Protein AF-A0A3N5FBZ5-F1 (afdb_monomer_lite)

pLDDT: mean 74.34, std 19.9, range [32.81, 95.56]

Sequence (144 aa):
MATSSAVRSAACLLLLSAGCAEVYVLDLPDVNLETPFDLRQRLDAYRSGAERYHGDPKAVADASLRREVDVPWKAELFKPSQYQVHESPEWGTYVVRGYVYPSGHLMRYRVKIRRFEEIWYPIQISRYKMHELSDDDKYHPAHH

Structure (mmCIF, N/CA/C/O backbone):
data_AF-A0A3N5FBZ5-F1
#
_entry.id   AF-A0A3N5FBZ5-F1
#
loop_
_atom_site.group_PDB
_atom_site.id
_atom_site.type_symbol
_atom_site.label_atom_id
_atom_site.label_alt_id
_atom_site.label_comp_id
_atom_site.label_asym_id
_atom_site.label_entity_id
_atom_site.label_seq_id
_atom_site.pdbx_PDB_ins_code
_atom_site.Cartn_x
_atom_site.Cartn_y
_atom_site.Cartn_z
_atom_site.occupancy
_atom_site.B_iso_or_equiv
_atom_site.auth_seq_id
_atom_site.auth_comp_id
_atom_site.auth_asym_id
_atom_site.auth_atom_id
_atom_site.pdbx_PDB_model_num
ATOM 1 N N . MET A 1 1 ? 73.817 -12.629 -40.058 1.00 40.28 1 MET A N 1
ATOM 2 C CA . MET A 1 1 ? 74.002 -12.453 -38.603 1.00 40.28 1 MET A CA 1
ATOM 3 C C . MET A 1 1 ? 72.634 -12.216 -37.998 1.00 40.28 1 MET A C 1
ATOM 5 O O . MET A 1 1 ? 71.967 -11.272 -38.392 1.00 40.28 1 MET A O 1
ATOM 9 N N . ALA A 1 2 ? 72.190 -13.146 -37.160 1.00 41.69 2 ALA A N 1
ATOM 10 C CA . ALA A 1 2 ? 70.922 -13.085 -36.455 1.00 41.69 2 ALA A CA 1
ATOM 11 C C . ALA A 1 2 ? 71.066 -12.238 -35.184 1.00 41.69 2 ALA A C 1
ATOM 13 O O . ALA A 1 2 ? 72.018 -12.443 -34.435 1.00 41.69 2 ALA A O 1
ATOM 14 N N . THR A 1 3 ? 70.092 -11.376 -34.905 1.00 43.38 3 THR A N 1
ATOM 15 C CA . THR A 1 3 ? 69.756 -10.967 -33.538 1.00 43.38 3 THR A CA 1
ATOM 16 C C . THR A 1 3 ? 68.238 -10.997 -33.381 1.00 43.38 3 THR A C 1
ATOM 18 O O . THR A 1 3 ? 67.487 -10.234 -33.980 1.00 43.38 3 THR A O 1
ATOM 21 N N . SER A 1 4 ? 67.805 -11.979 -32.598 1.00 37.78 4 SER A N 1
ATOM 22 C CA . SER A 1 4 ? 66.468 -12.140 -32.040 1.00 37.78 4 SER A CA 1
ATOM 23 C C . SER A 1 4 ? 66.345 -11.261 -30.792 1.00 37.78 4 SER A C 1
ATOM 25 O O . SER A 1 4 ? 67.245 -11.290 -29.959 1.00 37.78 4 SER A O 1
ATOM 27 N N . SER A 1 5 ? 65.239 -10.535 -30.621 1.00 37.03 5 SER A N 1
ATOM 28 C CA . SER A 1 5 ? 64.352 -10.752 -29.467 1.00 37.03 5 SER A CA 1
ATOM 29 C C . SER A 1 5 ? 63.037 -9.998 -29.666 1.00 37.03 5 SER A C 1
ATOM 31 O O . SER A 1 5 ? 63.005 -8.834 -30.059 1.00 37.03 5 SER A O 1
ATOM 33 N N . ALA A 1 6 ? 61.945 -10.717 -29.438 1.00 46.12 6 ALA A N 1
ATOM 34 C CA . ALA A 1 6 ? 60.588 -10.212 -29.428 1.00 46.12 6 ALA A CA 1
ATOM 35 C C . ALA A 1 6 ? 60.235 -9.691 -28.031 1.00 46.12 6 ALA A C 1
ATOM 37 O O . ALA A 1 6 ? 60.550 -10.354 -27.048 1.00 46.12 6 ALA A O 1
ATOM 38 N N . VAL A 1 7 ? 59.468 -8.602 -27.951 1.00 43.06 7 VAL A N 1
ATOM 39 C CA . VAL A 1 7 ? 58.517 -8.385 -26.853 1.00 43.06 7 VAL A CA 1
ATOM 40 C C . VAL A 1 7 ? 57.230 -7.832 -27.457 1.00 43.06 7 VAL A C 1
ATOM 42 O O . VAL A 1 7 ? 57.186 -6.725 -27.988 1.00 43.06 7 VAL A O 1
ATOM 45 N N . ARG A 1 8 ? 56.181 -8.657 -27.411 1.00 46.84 8 ARG A N 1
ATOM 46 C CA . ARG A 1 8 ? 54.790 -8.258 -27.627 1.00 46.84 8 ARG A CA 1
ATOM 47 C C . ARG A 1 8 ? 54.281 -7.671 -26.314 1.00 46.84 8 ARG A C 1
ATOM 49 O O . ARG A 1 8 ? 54.238 -8.399 -25.332 1.00 46.84 8 ARG A O 1
ATOM 56 N N . SER A 1 9 ? 53.824 -6.425 -26.326 1.00 36.44 9 SER A N 1
ATOM 57 C CA . SER A 1 9 ? 52.901 -5.918 -25.307 1.00 36.44 9 SER A CA 1
ATOM 58 C C . SER A 1 9 ? 51.796 -5.151 -26.010 1.00 36.44 9 SER A C 1
ATOM 60 O O . SER A 1 9 ? 51.909 -3.961 -26.292 1.00 36.44 9 SER A O 1
ATOM 62 N N . ALA A 1 10 ? 50.737 -5.887 -26.344 1.00 41.22 10 ALA A N 1
ATOM 63 C CA . ALA A 1 10 ? 49.447 -5.318 -26.679 1.00 41.22 10 ALA A CA 1
ATOM 64 C C . ALA A 1 10 ? 48.894 -4.676 -25.402 1.00 41.22 10 ALA A C 1
ATOM 66 O O . ALA A 1 10 ? 48.496 -5.371 -24.470 1.00 41.22 10 ALA A O 1
ATOM 67 N N . ALA A 1 11 ? 48.927 -3.348 -25.334 1.00 39.00 11 ALA A N 1
ATOM 68 C CA . ALA A 1 11 ? 48.180 -2.623 -24.325 1.00 39.00 11 ALA A CA 1
ATOM 69 C C . ALA A 1 11 ? 46.701 -2.715 -24.712 1.00 39.00 11 ALA A C 1
ATOM 71 O O . ALA A 1 11 ? 46.251 -2.049 -25.644 1.00 39.00 11 ALA A O 1
ATOM 72 N N . CYS A 1 12 ? 45.973 -3.600 -24.031 1.00 35.94 12 CYS A N 1
ATOM 73 C CA . CYS A 1 12 ? 44.523 -3.685 -24.082 1.00 35.94 12 CYS A CA 1
ATOM 74 C C . CYS A 1 12 ? 43.915 -2.349 -23.631 1.00 35.94 12 CYS A C 1
ATOM 76 O O . CYS A 1 12 ? 43.617 -2.148 -22.457 1.00 35.94 12 CYS A O 1
ATOM 78 N N . LEU A 1 13 ? 43.701 -1.436 -24.578 1.00 43.16 13 LEU A N 1
ATOM 79 C CA . LEU A 1 13 ? 42.512 -0.604 -24.538 1.00 43.16 13 LEU A CA 1
ATOM 80 C C . LEU A 1 13 ? 41.335 -1.535 -24.811 1.00 43.16 13 LEU A C 1
ATOM 82 O O . LEU A 1 13 ? 41.265 -2.106 -25.896 1.00 43.16 13 LEU A O 1
ATOM 86 N N . LEU A 1 14 ? 40.434 -1.680 -23.844 1.00 40.69 14 LEU A N 1
ATOM 87 C CA . LEU A 1 14 ? 39.012 -1.386 -24.025 1.00 40.69 14 LEU A CA 1
ATOM 88 C C . LEU A 1 14 ? 38.195 -1.893 -22.831 1.00 40.69 14 LEU A C 1
ATOM 90 O O . LEU A 1 14 ? 38.231 -3.064 -22.473 1.00 40.69 14 LEU A O 1
ATOM 94 N N . LEU A 1 15 ? 37.395 -0.951 -22.329 1.00 42.56 15 LEU A N 1
ATOM 95 C CA . LEU A 1 15 ? 36.097 -1.134 -21.685 1.00 42.56 15 LEU A CA 1
ATOM 96 C C . LEU A 1 15 ? 36.114 -1.570 -20.217 1.00 42.56 15 LEU A C 1
ATOM 98 O O . LEU A 1 15 ? 35.879 -2.714 -19.845 1.00 42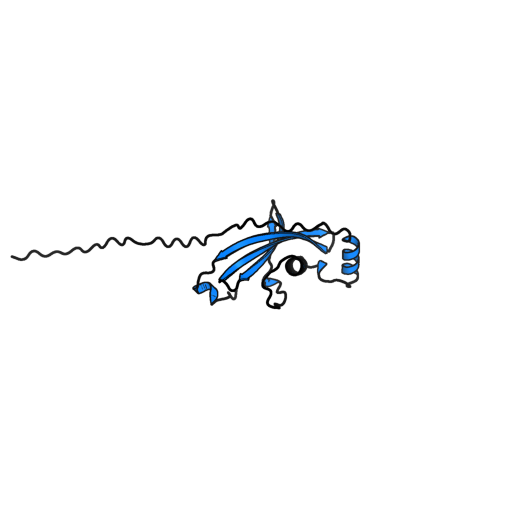.56 15 LEU A O 1
ATOM 102 N N . LEU A 1 16 ? 36.249 -0.540 -19.379 1.00 40.53 16 LEU A N 1
ATOM 103 C CA . LEU A 1 16 ? 35.437 -0.372 -18.177 1.00 40.53 16 LEU A CA 1
ATOM 104 C C . LEU A 1 16 ? 33.963 -0.690 -18.493 1.00 40.53 16 LEU A C 1
ATOM 106 O O . LEU A 1 16 ? 33.207 0.198 -18.876 1.00 40.53 16 LEU A O 1
ATOM 110 N N . SER A 1 17 ? 33.528 -1.930 -18.293 1.00 45.97 17 SER A N 1
ATOM 111 C CA . SER A 1 17 ? 32.121 -2.204 -18.005 1.00 45.97 17 SER A CA 1
ATOM 112 C C . SER A 1 17 ? 31.923 -2.053 -16.498 1.00 45.97 17 SER A C 1
ATOM 114 O O . SER A 1 17 ? 31.707 -3.020 -15.768 1.00 45.97 17 SER A O 1
ATOM 116 N N . ALA A 1 18 ? 32.052 -0.815 -16.013 1.00 44.41 18 ALA A N 1
ATOM 117 C CA . ALA A 1 18 ? 31.372 -0.444 -14.788 1.00 44.41 18 ALA A CA 1
ATOM 118 C C . ALA A 1 18 ? 29.883 -0.593 -15.108 1.00 44.41 18 ALA A C 1
ATOM 120 O O . ALA A 1 18 ? 29.328 0.208 -15.857 1.00 44.41 18 ALA A O 1
ATOM 121 N N . GLY A 1 19 ? 29.276 -1.679 -14.630 1.00 37.84 19 GLY A N 1
ATOM 122 C CA . GLY A 1 19 ? 27.837 -1.893 -14.672 1.00 37.84 19 GLY A CA 1
ATOM 123 C C . GLY A 1 19 ? 27.157 -0.844 -13.804 1.00 37.84 19 GLY A C 1
ATOM 124 O O . GLY A 1 19 ? 26.740 -1.121 -12.683 1.00 37.84 19 GLY A O 1
ATOM 125 N N . CYS A 1 20 ? 27.093 0.386 -14.304 1.00 42.03 20 CYS A N 1
ATOM 126 C CA . CYS A 1 20 ? 26.172 1.390 -13.824 1.00 42.03 20 CYS A CA 1
ATOM 127 C C . CYS A 1 20 ? 24.795 0.913 -14.267 1.00 42.03 20 CYS A C 1
ATOM 129 O O . CYS A 1 20 ? 24.362 1.198 -15.378 1.00 42.03 20 CYS A O 1
ATOM 131 N N . ALA A 1 21 ? 24.122 0.141 -13.414 1.00 45.38 21 ALA A N 1
ATOM 132 C CA . ALA A 1 21 ? 22.677 0.041 -13.494 1.00 45.38 21 ALA A CA 1
ATOM 133 C C . ALA A 1 21 ? 22.152 1.475 -13.336 1.00 45.38 21 ALA A C 1
ATOM 135 O O . ALA A 1 21 ? 22.127 2.005 -12.223 1.00 45.38 21 ALA A O 1
ATOM 136 N N . GLU A 1 22 ? 21.848 2.142 -14.451 1.00 46.94 22 GLU A N 1
ATOM 137 C CA . GLU A 1 22 ? 21.284 3.485 -14.442 1.00 46.94 22 GLU A CA 1
ATOM 138 C C . GLU A 1 22 ? 19.950 3.418 -13.698 1.00 46.94 22 GLU A C 1
ATOM 140 O O . GLU A 1 22 ? 18.961 2.839 -14.149 1.00 46.94 22 GLU A O 1
ATOM 145 N N . VAL A 1 23 ? 19.953 3.942 -12.474 1.00 49.94 23 VAL A N 1
ATOM 146 C CA . VAL A 1 23 ? 18.750 4.079 -11.665 1.00 49.94 23 VAL A CA 1
ATOM 147 C C . VAL A 1 23 ? 18.078 5.364 -12.108 1.00 49.94 23 VAL A C 1
ATOM 149 O O . VAL A 1 23 ? 18.422 6.448 -11.640 1.00 49.94 23 VAL A O 1
ATOM 152 N N . TYR A 1 24 ? 17.107 5.245 -13.004 1.00 45.56 24 TYR A N 1
ATOM 153 C CA . TYR A 1 24 ? 16.256 6.368 -13.353 1.00 45.56 24 TYR A CA 1
ATOM 154 C C . TYR A 1 24 ? 15.254 6.589 -12.214 1.00 45.56 24 TYR A C 1
ATOM 156 O O . TYR A 1 24 ? 14.307 5.818 -12.017 1.00 45.56 24 TYR A O 1
ATOM 164 N N . VAL A 1 25 ? 15.471 7.649 -11.431 1.00 46.22 25 VAL A N 1
ATOM 165 C CA . VAL A 1 25 ? 14.424 8.216 -10.573 1.00 46.22 25 VAL A CA 1
ATOM 166 C C . VAL A 1 25 ? 13.506 9.008 -11.497 1.00 46.22 25 VAL A C 1
ATOM 168 O O . VAL A 1 25 ? 13.744 10.175 -11.790 1.00 46.22 25 VAL A O 1
ATOM 171 N N . LEU A 1 26 ? 12.500 8.330 -12.045 1.00 45.25 26 LEU A N 1
ATOM 172 C CA . LEU A 1 26 ? 11.444 8.987 -12.804 1.00 45.25 26 LEU A CA 1
ATOM 173 C C . LEU A 1 26 ? 10.499 9.669 -11.819 1.00 45.25 26 LEU A C 1
ATOM 175 O O . LEU A 1 26 ? 9.683 9.010 -11.175 1.00 45.25 26 LEU A O 1
ATOM 179 N N . ASP A 1 27 ? 10.631 10.990 -11.735 1.00 50.31 27 ASP A N 1
ATOM 180 C CA . ASP A 1 27 ? 9.763 11.894 -10.983 1.00 50.31 27 ASP A CA 1
ATOM 181 C C . ASP A 1 27 ? 8.419 12.025 -11.725 1.00 50.31 27 ASP A C 1
ATOM 183 O O . ASP A 1 27 ? 8.119 12.996 -12.417 1.00 50.31 27 ASP A O 1
ATOM 187 N N . LEU A 1 28 ? 7.642 10.944 -11.706 1.00 55.44 28 LEU A N 1
ATOM 188 C CA . LEU A 1 28 ? 6.276 10.937 -12.217 1.00 55.44 28 LEU A CA 1
ATOM 189 C C . LEU A 1 28 ? 5.342 11.472 -11.131 1.00 55.44 28 LEU A C 1
ATOM 191 O O . LEU A 1 28 ? 5.602 11.234 -9.952 1.00 55.44 28 LEU A O 1
ATOM 195 N N . PRO A 1 29 ? 4.252 12.166 -11.507 1.00 65.25 29 PRO A N 1
ATOM 196 C CA . PRO A 1 29 ? 3.386 12.819 -10.540 1.00 65.25 29 PRO A CA 1
ATOM 197 C C . PRO A 1 29 ? 2.837 11.793 -9.551 1.00 65.25 29 PRO A C 1
ATOM 199 O O . PRO A 1 29 ? 2.251 10.778 -9.942 1.00 65.25 29 PRO A O 1
ATOM 202 N N . ASP A 1 30 ? 3.061 12.062 -8.270 1.00 80.44 30 ASP A N 1
ATOM 203 C CA . ASP A 1 30 ? 2.530 11.250 -7.189 1.00 80.44 30 ASP A CA 1
ATOM 204 C C . ASP A 1 30 ? 0.998 11.258 -7.229 1.00 80.44 30 ASP A C 1
ATOM 206 O O . ASP A 1 30 ? 0.361 12.299 -7.413 1.00 80.44 30 ASP A O 1
ATOM 210 N N . VAL A 1 31 ? 0.396 10.095 -6.993 1.00 86.81 31 VAL A N 1
ATOM 211 C CA . VAL A 1 31 ? -1.045 9.992 -6.769 1.00 86.81 31 VAL A CA 1
ATOM 212 C C . VAL A 1 31 ? -1.283 10.235 -5.286 1.00 86.81 31 VAL A C 1
ATOM 214 O O . VAL A 1 31 ? -1.076 9.349 -4.454 1.00 86.81 31 VAL A O 1
ATOM 217 N N . ASN A 1 32 ? -1.675 11.459 -4.945 1.00 87.94 32 ASN A N 1
ATOM 218 C CA . ASN A 1 32 ? -2.105 11.796 -3.593 1.00 87.94 32 ASN A CA 1
ATOM 219 C C . ASN A 1 32 ? -3.529 11.284 -3.375 1.00 87.94 32 ASN A C 1
ATOM 221 O O . ASN A 1 32 ? -4.431 11.599 -4.148 1.00 87.94 32 ASN A O 1
ATOM 225 N N . LEU A 1 33 ? -3.719 10.499 -2.321 1.00 86.38 33 LEU A N 1
ATOM 226 C CA . LEU A 1 33 ? -5.011 9.953 -1.938 1.00 86.38 33 LEU A CA 1
ATOM 227 C C . LEU A 1 33 ? -5.595 10.828 -0.838 1.00 86.38 33 LEU A C 1
ATOM 229 O O . LEU A 1 33 ? -4.922 11.157 0.145 1.00 86.38 33 LEU 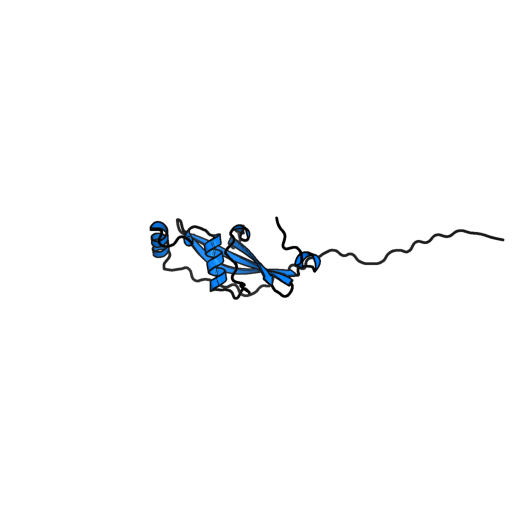A O 1
ATOM 233 N N . GLU A 1 34 ? -6.856 11.212 -1.000 1.00 79.62 34 GLU A N 1
ATOM 234 C CA . GLU A 1 34 ? -7.560 11.944 0.044 1.00 79.62 34 GLU A CA 1
ATOM 235 C C . GLU A 1 34 ? -7.613 11.109 1.325 1.00 79.62 34 GLU A C 1
ATOM 237 O O . GLU A 1 34 ? -7.797 9.888 1.302 1.00 79.62 34 GLU A O 1
ATOM 242 N N . THR A 1 35 ? -7.440 11.778 2.467 1.00 77.81 35 THR A N 1
ATOM 243 C CA . THR A 1 35 ? -7.595 11.105 3.757 1.00 77.81 35 THR A CA 1
ATOM 244 C C . THR A 1 35 ? -9.035 10.602 3.864 1.00 77.81 35 THR A C 1
ATOM 246 O O . THR A 1 35 ? -9.952 11.417 3.746 1.00 77.81 35 THR A O 1
ATOM 249 N N . PRO A 1 36 ? -9.264 9.297 4.099 1.00 78.56 36 PRO A N 1
ATOM 250 C CA . PRO A 1 36 ? -10.620 8.775 4.156 1.00 78.56 36 PRO A CA 1
ATOM 251 C C . PRO A 1 36 ? -11.373 9.409 5.333 1.00 78.56 36 PRO A C 1
ATOM 253 O O . PRO A 1 36 ? -10.889 9.397 6.465 1.00 78.56 36 PRO A O 1
ATOM 256 N N . PHE A 1 37 ? -12.557 9.974 5.093 1.00 83.94 37 PHE A N 1
ATOM 257 C CA . PHE A 1 37 ? -13.403 10.525 6.164 1.00 83.94 37 PHE A CA 1
ATOM 258 C C . PHE A 1 37 ? -14.117 9.423 6.971 1.00 83.94 37 PHE A C 1
ATOM 260 O O . PHE A 1 37 ? -14.633 9.667 8.059 1.00 83.94 37 PHE A O 1
ATOM 267 N N . ASP A 1 38 ? -14.115 8.196 6.456 1.00 88.88 38 ASP A N 1
ATOM 268 C CA . ASP A 1 38 ? -14.812 7.009 6.952 1.00 88.88 38 ASP A CA 1
ATOM 269 C C . ASP A 1 38 ? -13.914 6.081 7.797 1.00 88.88 38 ASP A C 1
ATOM 271 O O . ASP A 1 38 ? -14.275 4.933 8.054 1.00 88.88 38 ASP A O 1
ATOM 275 N N . LEU A 1 39 ? -12.755 6.552 8.280 1.00 91.62 39 LEU A N 1
ATOM 276 C CA . LEU A 1 39 ? -11.801 5.718 9.034 1.00 91.62 39 LEU A CA 1
ATOM 277 C C . LEU A 1 39 ? -12.418 5.031 10.262 1.00 91.62 39 LEU A C 1
ATOM 279 O O . LEU A 1 39 ? -12.100 3.875 10.533 1.00 91.62 39 LEU A O 1
ATOM 283 N N . ARG A 1 40 ? -13.327 5.704 10.982 1.00 94.19 40 ARG A N 1
ATOM 284 C CA . ARG A 1 40 ? -14.046 5.093 12.116 1.00 94.19 40 ARG A CA 1
ATOM 285 C C . ARG A 1 40 ? -14.952 3.946 11.666 1.00 94.19 40 ARG A C 1
ATOM 287 O O . ARG A 1 40 ? -14.914 2.878 12.259 1.00 94.19 40 ARG A O 1
ATOM 294 N N . GLN A 1 41 ? -15.693 4.136 10.577 1.00 93.12 41 GLN A N 1
ATOM 295 C CA . GLN A 1 41 ? -16.563 3.101 10.018 1.00 93.12 41 GLN A CA 1
ATOM 296 C C . GLN A 1 41 ? -15.757 1.885 9.538 1.00 93.12 41 GLN A C 1
ATOM 298 O O . GLN A 1 41 ? -16.147 0.748 9.794 1.00 93.12 41 GLN A O 1
ATOM 303 N N . ARG A 1 42 ? -14.611 2.109 8.884 1.00 91.38 42 ARG A N 1
ATOM 304 C CA . ARG A 1 42 ? -13.702 1.030 8.456 1.00 91.38 42 ARG A CA 1
ATOM 305 C C . ARG A 1 42 ? -13.103 0.273 9.635 1.00 91.38 42 ARG A C 1
ATOM 307 O O . ARG A 1 42 ? -12.956 -0.944 9.574 1.00 91.38 42 ARG A O 1
ATOM 314 N N . LEU A 1 43 ? -12.781 0.975 10.720 1.00 94.25 43 LEU A N 1
ATOM 315 C CA . LEU A 1 43 ? -12.304 0.352 11.951 1.00 94.25 43 LEU A CA 1
ATOM 316 C C . LEU A 1 43 ? -13.379 -0.547 12.582 1.00 94.25 43 LEU A C 1
ATOM 318 O O . LEU A 1 43 ? -13.070 -1.666 12.987 1.00 94.25 43 LEU A O 1
ATOM 322 N N . ASP A 1 44 ? -14.637 -0.106 12.610 1.00 95.19 44 ASP A N 1
ATOM 323 C CA . ASP A 1 44 ? -15.756 -0.917 13.107 1.00 95.19 44 ASP A CA 1
ATOM 324 C C . ASP A 1 44 ? -16.016 -2.142 12.209 1.00 95.19 44 ASP A C 1
ATOM 326 O O . ASP A 1 44 ? -16.238 -3.256 12.700 1.00 95.19 44 ASP A O 1
ATOM 330 N N . ALA A 1 45 ? -15.913 -1.980 10.885 1.00 93.25 45 ALA A N 1
ATOM 331 C CA . ALA A 1 45 ? -15.984 -3.085 9.926 1.00 93.25 45 ALA A CA 1
ATOM 332 C C . ALA A 1 45 ? -14.839 -4.097 10.124 1.00 93.25 45 ALA A C 1
ATOM 334 O O . ALA A 1 45 ? -15.058 -5.308 10.053 1.00 93.25 45 ALA A O 1
ATOM 335 N N . TYR A 1 46 ? -13.633 -3.619 10.440 1.00 93.75 46 TYR A N 1
ATOM 336 C CA . TYR A 1 46 ? -12.497 -4.478 10.764 1.00 93.75 46 TYR A CA 1
ATOM 337 C C . TYR A 1 46 ? -12.710 -5.258 12.065 1.00 93.75 46 TYR A C 1
ATOM 339 O O . TYR A 1 46 ? -12.599 -6.484 12.080 1.00 93.75 46 TYR A O 1
ATOM 347 N N . ARG A 1 47 ? -13.096 -4.573 13.147 1.00 95.25 47 ARG A N 1
ATOM 348 C CA . ARG A 1 47 ? -13.332 -5.192 14.464 1.00 95.25 47 ARG A CA 1
ATOM 349 C C . ARG A 1 47 ? -14.478 -6.202 14.453 1.00 95.25 47 ARG A C 1
ATOM 351 O O . ARG A 1 47 ? -14.406 -7.215 15.142 1.00 95.25 47 ARG A O 1
ATOM 358 N N . SER A 1 48 ? -15.519 -5.953 13.660 1.00 95.31 48 SER A N 1
ATOM 359 C CA . SER A 1 48 ? -16.628 -6.900 13.466 1.00 95.31 48 SER A CA 1
ATOM 360 C C . SER A 1 48 ? -16.275 -8.082 12.554 1.00 95.31 48 SER A C 1
ATOM 362 O O . SER A 1 48 ? -17.054 -9.027 12.442 1.00 95.31 48 SER A O 1
ATOM 364 N N . GLY A 1 49 ? -15.106 -8.053 11.903 1.00 92.06 49 GLY A N 1
ATOM 365 C CA . GLY A 1 49 ? -14.653 -9.079 10.967 1.00 92.06 49 GLY A CA 1
ATOM 366 C C . GLY A 1 49 ? -15.292 -8.998 9.578 1.00 92.06 49 GLY A C 1
ATOM 367 O O . GLY A 1 49 ? -15.029 -9.879 8.755 1.00 92.06 49 GLY A O 1
ATOM 368 N N . ALA A 1 50 ? -16.093 -7.962 9.308 1.00 91.00 50 ALA A N 1
ATOM 369 C CA . ALA A 1 50 ? -16.691 -7.702 8.000 1.00 91.00 50 ALA A CA 1
ATOM 370 C C . ALA A 1 50 ? -15.630 -7.358 6.941 1.00 91.00 50 ALA A C 1
ATOM 372 O O . ALA A 1 50 ? -15.790 -7.706 5.773 1.00 91.00 50 ALA A O 1
ATOM 373 N N . GLU A 1 51 ? -14.518 -6.743 7.351 1.00 85.88 51 GLU A N 1
ATOM 374 C CA . GLU A 1 51 ? -13.400 -6.418 6.469 1.00 85.88 51 GLU A CA 1
ATOM 375 C C . GLU A 1 51 ? -12.062 -6.830 7.087 1.00 85.88 51 GLU A C 1
ATOM 377 O O . GLU A 1 51 ? -11.714 -6.412 8.181 1.00 85.88 51 GLU A O 1
ATOM 382 N N . ARG A 1 52 ? -11.274 -7.656 6.391 1.00 82.94 52 ARG A N 1
ATOM 383 C CA . ARG A 1 52 ? -9.989 -8.158 6.925 1.00 82.94 52 ARG A CA 1
ATOM 384 C C . ARG A 1 52 ? -8.770 -7.418 6.384 1.00 82.94 52 ARG A C 1
ATOM 386 O O . ARG A 1 52 ? -7.712 -7.449 7.004 1.00 82.94 52 ARG A O 1
ATOM 393 N N . TYR A 1 53 ? -8.913 -6.754 5.239 1.00 80.00 53 TYR A N 1
ATOM 394 C CA . TYR A 1 53 ? -7.790 -6.174 4.500 1.00 80.00 53 TYR A CA 1
ATOM 395 C C . TYR A 1 53 ? -7.109 -5.026 5.245 1.00 80.00 53 TYR A C 1
ATOM 397 O O . TYR A 1 53 ? -5.902 -4.854 5.122 1.00 80.00 53 TYR A O 1
ATOM 405 N N . HIS A 1 54 ? -7.851 -4.290 6.069 1.00 87.94 54 HIS A N 1
ATOM 406 C CA . HIS A 1 54 ? -7.340 -3.128 6.787 1.00 87.94 54 HIS A CA 1
ATOM 407 C C . HIS A 1 54 ? -6.335 -3.436 7.906 1.00 87.94 54 HIS A C 1
ATOM 409 O O . HIS A 1 54 ? -5.604 -2.532 8.306 1.00 87.94 54 HIS A O 1
ATOM 415 N N . GLY A 1 55 ? -6.248 -4.682 8.382 1.00 90.88 55 GLY A N 1
ATOM 416 C CA . GLY A 1 55 ? -5.272 -5.077 9.405 1.00 90.88 55 GLY A CA 1
ATOM 417 C C . GLY A 1 55 ? -3.850 -5.300 8.873 1.00 90.88 55 GLY A C 1
ATOM 418 O O . GLY A 1 55 ? -2.899 -5.255 9.655 1.00 90.88 55 GLY A O 1
ATOM 419 N N . ASP A 1 56 ? -3.679 -5.510 7.560 1.00 93.38 56 ASP A N 1
ATOM 420 C CA . ASP A 1 56 ? -2.376 -5.773 6.932 1.00 93.38 56 ASP A CA 1
ATOM 421 C C . ASP A 1 56 ? -1.948 -4.603 6.023 1.00 93.38 56 ASP A C 1
ATOM 423 O O . ASP A 1 56 ? -2.568 -4.370 4.978 1.00 93.38 56 ASP A O 1
ATOM 427 N N . PRO A 1 57 ? -0.852 -3.890 6.349 1.00 94.00 57 PRO A N 1
ATOM 428 C CA . PRO A 1 57 ? -0.363 -2.783 5.532 1.00 94.00 57 PRO A CA 1
ATOM 429 C C . PRO A 1 57 ? -0.027 -3.194 4.090 1.00 94.00 57 PRO A C 1
ATOM 431 O O . PRO A 1 57 ? -0.181 -2.390 3.169 1.00 94.00 57 PRO A O 1
ATOM 434 N N . LYS A 1 58 ? 0.410 -4.441 3.866 1.00 94.50 58 LYS A N 1
ATOM 435 C CA . LYS A 1 58 ? 0.759 -4.949 2.532 1.00 94.50 58 LYS A CA 1
ATOM 436 C C . LYS A 1 58 ? -0.482 -5.152 1.672 1.00 94.50 58 LYS A C 1
ATOM 438 O O . LYS A 1 58 ? -0.471 -4.801 0.495 1.00 94.50 58 LYS A O 1
ATOM 443 N N . ALA A 1 59 ? -1.549 -5.682 2.265 1.00 92.50 59 ALA A N 1
ATOM 444 C CA . ALA A 1 59 ? -2.820 -5.884 1.583 1.00 92.50 59 ALA A CA 1
ATOM 445 C C . ALA A 1 59 ? -3.495 -4.546 1.241 1.00 92.50 59 ALA A C 1
ATOM 447 O O . ALA A 1 59 ? -3.982 -4.369 0.125 1.00 92.50 59 ALA A O 1
ATOM 448 N N . VAL A 1 60 ? -3.449 -3.574 2.160 1.00 93.19 60 VAL A N 1
ATOM 449 C CA . VAL A 1 60 ? -3.914 -2.201 1.901 1.00 93.19 60 VAL A CA 1
ATOM 450 C C . VAL A 1 60 ? -3.144 -1.567 0.741 1.00 93.19 60 VAL A C 1
ATOM 452 O O . VAL A 1 60 ? -3.752 -0.984 -0.161 1.00 93.19 60 VAL A O 1
ATOM 455 N N . ALA A 1 61 ? -1.816 -1.702 0.723 1.00 92.44 61 ALA A N 1
ATOM 456 C CA . ALA A 1 61 ? -0.995 -1.194 -0.371 1.00 92.44 61 ALA A CA 1
ATOM 457 C C . ALA A 1 61 ? -1.328 -1.868 -1.713 1.00 92.44 61 ALA A C 1
ATOM 459 O O . ALA A 1 61 ? -1.461 -1.175 -2.720 1.00 92.44 61 ALA A O 1
ATOM 460 N N . ASP A 1 62 ? -1.522 -3.191 -1.730 1.00 90.44 62 ASP A N 1
ATOM 461 C CA . ASP A 1 62 ? -1.907 -3.942 -2.932 1.00 90.44 62 ASP A CA 1
ATOM 462 C C . ASP A 1 62 ? -3.242 -3.477 -3.510 1.00 90.44 62 ASP A C 1
ATOM 464 O O . ASP A 1 62 ? -3.319 -3.157 -4.697 1.00 90.44 62 ASP A O 1
ATOM 468 N N . ALA A 1 63 ? -4.268 -3.369 -2.665 1.00 89.81 63 ALA A N 1
ATOM 469 C CA . ALA A 1 63 ? -5.584 -2.897 -3.079 1.00 89.81 63 ALA A CA 1
ATOM 470 C C . ALA A 1 63 ? -5.523 -1.475 -3.659 1.00 89.81 63 ALA A C 1
ATOM 472 O O . ALA A 1 63 ? -6.162 -1.186 -4.671 1.00 89.81 63 ALA A O 1
ATOM 473 N N . SER A 1 64 ? -4.707 -0.607 -3.057 1.00 90.06 64 SER A N 1
ATOM 474 C CA . SER A 1 64 ? -4.525 0.776 -3.513 1.00 90.06 64 SER A CA 1
ATOM 475 C C . SER A 1 64 ? -3.846 0.837 -4.880 1.00 90.06 64 SER A C 1
ATOM 477 O O . SER A 1 64 ? -4.315 1.543 -5.766 1.00 90.06 64 SER A O 1
ATOM 479 N N . LEU A 1 65 ? -2.782 0.052 -5.092 1.00 88.88 65 LEU A N 1
ATOM 480 C CA . LEU A 1 65 ? -2.105 -0.018 -6.392 1.00 88.88 65 LEU A CA 1
ATOM 481 C C . LEU A 1 65 ? -3.034 -0.527 -7.495 1.00 88.88 65 LEU A C 1
ATOM 483 O O . LEU A 1 65 ? -3.011 0.012 -8.594 1.00 88.88 65 LEU A O 1
ATOM 487 N N . ARG A 1 66 ? -3.860 -1.541 -7.211 1.00 85.75 66 ARG A N 1
ATOM 488 C CA . ARG A 1 66 ? -4.816 -2.093 -8.186 1.00 85.75 66 ARG A CA 1
ATOM 489 C C . ARG A 1 66 ? -5.886 -1.090 -8.599 1.00 85.75 66 ARG A C 1
ATOM 491 O O . ARG A 1 66 ? -6.336 -1.122 -9.737 1.00 85.75 66 ARG A O 1
ATOM 498 N N . ARG A 1 67 ? -6.326 -0.256 -7.658 1.00 86.75 67 ARG A N 1
ATOM 499 C CA . ARG A 1 67 ? -7.404 0.708 -7.876 1.00 86.75 67 ARG A CA 1
ATOM 500 C C . ARG A 1 67 ? -6.925 1.960 -8.607 1.00 86.75 67 ARG A C 1
ATOM 502 O O . ARG A 1 67 ? -7.639 2.463 -9.464 1.00 86.75 67 ARG A O 1
ATOM 509 N N . GLU A 1 68 ? -5.746 2.454 -8.247 1.00 87.50 68 GLU A N 1
ATOM 510 C CA . GLU A 1 68 ? -5.309 3.812 -8.601 1.00 87.50 68 GLU A CA 1
ATOM 511 C C . GLU A 1 68 ? -4.215 3.842 -9.677 1.00 87.50 68 GLU A C 1
ATOM 513 O O . GLU A 1 68 ? -3.887 4.905 -10.203 1.00 87.50 68 GLU A O 1
ATOM 518 N N . VAL A 1 69 ? -3.612 2.694 -10.006 1.00 84.31 69 VAL A N 1
ATOM 519 C CA . VAL A 1 69 ? -2.509 2.617 -10.967 1.00 84.31 69 VAL A CA 1
ATOM 520 C C . VAL A 1 69 ? -2.782 1.567 -12.036 1.00 84.31 69 VAL A C 1
ATOM 522 O O . VAL A 1 69 ? -3.062 0.404 -11.743 1.00 84.31 69 VAL A O 1
ATOM 525 N N . ASP A 1 70 ? -2.578 1.967 -13.290 1.00 75.69 70 ASP A N 1
ATOM 526 C CA . ASP A 1 70 ? -2.544 1.071 -14.445 1.00 75.69 70 ASP A CA 1
ATOM 527 C C . ASP A 1 70 ? -1.206 0.310 -14.495 1.00 75.69 70 ASP A C 1
ATOM 529 O O . ASP A 1 70 ? -0.270 0.635 -15.231 1.00 75.69 70 ASP A O 1
ATOM 533 N N . VAL A 1 71 ? -1.062 -0.657 -13.590 1.00 69.81 71 VAL A N 1
ATOM 534 C CA . VAL A 1 71 ? 0.024 -1.642 -13.631 1.00 69.81 71 VAL A CA 1
ATOM 535 C C . VAL A 1 71 ? -0.399 -2.732 -14.622 1.00 69.81 71 VAL A C 1
ATOM 537 O O . VAL A 1 71 ? -1.580 -3.074 -14.647 1.00 69.81 71 VAL A O 1
ATOM 540 N N . PRO A 1 72 ? 0.506 -3.317 -15.431 1.00 63.91 72 PRO A N 1
ATOM 541 C CA . PRO A 1 72 ? 0.172 -4.411 -16.345 1.00 63.91 72 PRO A CA 1
ATOM 542 C C . PRO A 1 72 ? -0.137 -5.703 -15.572 1.00 63.91 72 PRO A C 1
ATOM 544 O O . PRO A 1 72 ? 0.631 -6.667 -15.569 1.00 63.91 72 PRO A O 1
ATOM 547 N N . TRP A 1 73 ? -1.276 -5.716 -14.887 1.00 63.19 73 TRP A N 1
ATOM 548 C CA . TRP A 1 73 ? -1.784 -6.837 -14.126 1.00 63.19 73 TRP A CA 1
ATOM 549 C C . TRP A 1 73 ? -2.166 -7.951 -15.104 1.00 63.19 73 TRP A C 1
ATOM 551 O O . TRP A 1 73 ? -3.264 -7.978 -15.656 1.00 63.19 73 TRP A O 1
ATOM 561 N N . LYS A 1 74 ? -1.298 -8.954 -15.267 1.00 56.34 74 LYS A N 1
ATOM 562 C CA . LYS A 1 74 ? -1.841 -10.316 -15.370 1.00 56.34 74 LYS A CA 1
ATOM 563 C C . LYS A 1 74 ? -2.528 -10.590 -14.031 1.00 56.34 74 LYS A C 1
ATOM 565 O O . LYS A 1 74 ? -2.093 -10.026 -13.031 1.00 56.34 74 LYS A O 1
ATOM 570 N N . ALA A 1 75 ? -3.612 -11.366 -14.002 1.00 53.88 75 ALA A N 1
ATOM 571 C CA . ALA A 1 75 ? -4.412 -11.647 -12.800 1.00 53.88 75 ALA A CA 1
ATOM 572 C C . ALA A 1 75 ? -3.610 -12.418 -11.726 1.00 53.88 75 ALA A C 1
ATOM 574 O O . ALA A 1 75 ? -3.872 -13.578 -11.416 1.00 53.88 75 ALA A O 1
ATOM 575 N N . GLU A 1 76 ? -2.578 -11.781 -11.190 1.00 64.75 76 GLU A N 1
ATOM 576 C CA . GLU A 1 76 ? -1.648 -12.323 -10.231 1.00 64.75 76 GLU A CA 1
ATOM 577 C C . GLU A 1 76 ? -2.273 -12.240 -8.845 1.00 64.75 76 GLU A C 1
ATOM 579 O O . GLU A 1 76 ? -2.820 -11.217 -8.406 1.00 64.75 76 GLU A O 1
ATOM 584 N N . LEU A 1 77 ? -2.170 -13.357 -8.135 1.00 73.19 77 LEU A N 1
ATOM 585 C CA . LEU A 1 77 ? -2.543 -13.427 -6.736 1.00 73.19 77 LEU A CA 1
ATOM 586 C C . LEU A 1 77 ? -1.660 -12.476 -5.925 1.00 73.19 77 LEU A C 1
ATOM 588 O O . LEU A 1 77 ? -0.457 -12.359 -6.168 1.00 73.19 77 LEU A O 1
ATOM 592 N N . PHE A 1 78 ? -2.262 -11.814 -4.940 1.00 82.12 78 PHE A N 1
ATOM 593 C CA . PHE A 1 78 ? -1.518 -11.062 -3.940 1.00 82.12 78 PHE A CA 1
ATOM 594 C C . PHE A 1 78 ? -0.543 -12.001 -3.212 1.00 82.12 78 PHE A C 1
ATOM 596 O O . PHE A 1 78 ? -0.955 -13.001 -2.624 1.00 82.12 78 PHE A O 1
ATOM 603 N N . LYS A 1 79 ? 0.754 -11.679 -3.260 1.00 85.44 79 LYS A N 1
ATOM 604 C CA . LYS A 1 79 ? 1.823 -12.415 -2.573 1.00 85.44 79 LYS A CA 1
ATOM 605 C C . LYS A 1 79 ? 2.516 -11.479 -1.578 1.00 85.44 79 LYS A C 1
ATOM 607 O O . LYS A 1 79 ? 3.328 -10.657 -2.003 1.00 85.44 79 LYS A O 1
ATOM 612 N N . PRO A 1 80 ? 2.262 -11.604 -0.261 1.00 84.56 80 PRO A N 1
ATOM 613 C CA . PRO A 1 80 ? 2.857 -10.729 0.756 1.00 84.56 80 PRO A CA 1
ATOM 614 C C . PRO A 1 80 ? 4.392 -10.681 0.756 1.00 84.56 80 PRO A C 1
ATOM 616 O O . PRO A 1 80 ? 4.970 -9.712 1.245 1.00 84.56 80 PRO A O 1
ATOM 619 N N . SER A 1 81 ? 5.064 -11.715 0.239 1.00 84.25 81 SER A N 1
ATOM 620 C CA . SER A 1 81 ? 6.527 -11.771 0.115 1.00 84.25 81 SER A CA 1
ATOM 621 C C . SER A 1 81 ? 7.088 -10.776 -0.904 1.00 84.25 81 SER A C 1
ATOM 623 O O . SER A 1 81 ? 8.220 -10.331 -0.759 1.00 84.25 81 SER A O 1
ATOM 625 N N . GLN A 1 82 ? 6.291 -10.374 -1.898 1.00 82.00 82 GLN A N 1
ATOM 626 C CA . GLN A 1 82 ? 6.680 -9.370 -2.895 1.00 82.00 82 GLN A CA 1
ATOM 627 C C . GLN A 1 82 ? 6.568 -7.932 -2.369 1.00 82.00 82 GLN A C 1
ATOM 629 O O . GLN A 1 82 ? 6.957 -6.988 -3.057 1.00 82.00 82 GLN A O 1
ATOM 634 N N . TYR A 1 83 ? 6.020 -7.771 -1.163 1.00 88.62 83 TYR A N 1
ATOM 635 C CA . TYR A 1 83 ? 5.785 -6.495 -0.513 1.00 88.62 83 TYR A CA 1
ATOM 636 C C . TYR A 1 83 ? 6.678 -6.339 0.712 1.00 88.62 83 TYR A C 1
ATOM 638 O O . TYR A 1 83 ? 6.677 -7.180 1.620 1.00 88.62 83 TYR A O 1
ATOM 646 N N . GLN A 1 84 ? 7.388 -5.218 0.772 1.00 89.31 84 GLN A N 1
ATOM 647 C CA . GLN A 1 84 ? 8.248 -4.865 1.897 1.00 89.31 84 GLN A CA 1
ATOM 648 C C . GLN A 1 84 ? 7.720 -3.603 2.570 1.00 89.31 84 GLN A C 1
ATOM 650 O O . GLN A 1 84 ? 7.421 -2.619 1.894 1.00 89.31 84 GLN A O 1
ATOM 655 N N . VAL A 1 85 ? 7.568 -3.659 3.894 1.00 92.12 85 VAL A N 1
ATOM 656 C CA . VAL A 1 85 ? 7.196 -2.500 4.713 1.00 92.12 85 VAL A CA 1
ATOM 657 C C . VAL A 1 85 ? 8.485 -1.812 5.140 1.00 92.12 85 VAL A C 1
ATOM 659 O O . VAL A 1 85 ? 9.402 -2.467 5.633 1.00 92.12 85 VAL A O 1
ATOM 662 N N . HIS A 1 86 ? 8.547 -0.504 4.946 1.00 92.25 86 HIS A N 1
ATOM 663 C CA . HIS A 1 86 ? 9.697 0.328 5.254 1.00 92.25 86 HIS A CA 1
ATOM 664 C C . HIS A 1 86 ? 9.265 1.559 6.046 1.00 92.25 86 HIS A C 1
ATOM 666 O O . HIS A 1 86 ? 8.116 1.999 5.974 1.00 92.25 86 HIS A O 1
ATOM 672 N N . GLU A 1 87 ? 10.225 2.153 6.745 1.00 92.19 87 GLU A N 1
ATOM 673 C CA . GLU A 1 87 ? 10.078 3.448 7.398 1.00 92.19 87 GLU A CA 1
ATOM 674 C C . GLU A 1 87 ? 11.187 4.383 6.919 1.00 92.19 87 GLU A C 1
ATOM 676 O O . GLU A 1 87 ? 12.329 3.961 6.721 1.00 92.19 87 GLU A O 1
ATOM 681 N N . SER A 1 88 ? 10.865 5.657 6.705 1.00 87.62 88 SER A N 1
ATOM 682 C CA . SER A 1 88 ? 11.880 6.696 6.530 1.00 87.62 88 SER A CA 1
ATOM 683 C C . SER A 1 88 ? 11.446 8.025 7.152 1.00 87.62 88 SER A C 1
ATOM 685 O O . SER A 1 88 ? 10.244 8.276 7.269 1.00 87.62 88 SER A O 1
ATOM 687 N N . PRO A 1 89 ? 12.394 8.908 7.514 1.00 84.81 89 PRO A N 1
ATOM 688 C CA . PRO A 1 89 ? 12.069 10.226 8.061 1.00 84.81 89 PRO A CA 1
ATOM 689 C C . PRO A 1 89 ? 11.251 11.100 7.100 1.00 84.81 89 PRO A C 1
ATOM 691 O O . PRO A 1 89 ? 10.363 11.831 7.523 1.00 84.81 89 PRO A O 1
ATOM 694 N N . GLU A 1 90 ? 11.530 11.004 5.801 1.00 83.06 90 GLU A N 1
ATOM 695 C CA . GLU A 1 90 ? 10.902 11.836 4.767 1.00 83.06 90 GLU A CA 1
ATOM 696 C C . GLU A 1 90 ? 9.519 11.310 4.356 1.00 83.06 90 GLU A C 1
ATOM 698 O O . GLU A 1 90 ? 8.588 12.078 4.112 1.00 83.06 90 GLU A O 1
ATOM 703 N N . TRP A 1 91 ? 9.365 9.984 4.280 1.00 78.81 91 TRP A N 1
ATOM 704 C CA . TRP A 1 91 ? 8.153 9.345 3.764 1.00 78.81 91 TRP A CA 1
ATOM 705 C C . TRP A 1 91 ? 7.233 8.787 4.849 1.00 78.81 91 TRP A C 1
ATOM 707 O O . TRP A 1 91 ? 6.052 8.583 4.576 1.00 78.81 91 TRP A O 1
ATOM 717 N N . GLY A 1 92 ? 7.711 8.593 6.075 1.00 89.38 92 GLY A N 1
ATOM 718 C CA . GLY A 1 92 ? 6.992 7.846 7.105 1.00 89.38 92 GLY A CA 1
ATOM 719 C C . GLY A 1 92 ? 6.970 6.351 6.787 1.00 89.38 92 GLY A C 1
ATOM 720 O O . GLY A 1 92 ? 7.926 5.821 6.223 1.00 89.38 92 GLY A O 1
ATOM 721 N N . THR A 1 93 ? 5.882 5.666 7.140 1.00 93.88 93 THR A N 1
ATOM 722 C CA . THR A 1 93 ? 5.692 4.245 6.822 1.00 93.88 93 THR A CA 1
ATOM 723 C C . THR A 1 93 ? 5.206 4.079 5.384 1.00 93.88 93 THR A C 1
ATOM 725 O O . THR A 1 93 ? 4.253 4.728 4.948 1.00 93.88 93 THR A O 1
ATOM 728 N N . TYR A 1 94 ? 5.842 3.191 4.628 1.00 93.50 94 TYR A N 1
ATOM 729 C CA . TYR A 1 94 ? 5.453 2.906 3.252 1.00 93.50 94 TYR A CA 1
ATOM 730 C C . TYR A 1 94 ? 5.700 1.449 2.881 1.00 93.50 94 TYR A C 1
ATOM 732 O O . TYR A 1 94 ? 6.463 0.733 3.524 1.00 93.50 94 TYR A O 1
ATOM 740 N N . VAL A 1 95 ? 5.038 1.009 1.818 1.00 93.50 95 VAL A N 1
ATOM 741 C CA . VAL A 1 95 ? 5.143 -0.345 1.286 1.00 93.50 95 VAL A CA 1
ATOM 742 C C . VAL A 1 95 ? 5.658 -0.295 -0.144 1.00 93.50 95 VAL A C 1
ATOM 744 O O . VAL A 1 95 ? 5.128 0.464 -0.949 1.00 93.50 95 VAL A O 1
ATOM 747 N N . VAL A 1 96 ? 6.661 -1.109 -0.479 1.00 90.69 96 VAL A N 1
ATOM 748 C CA . VAL A 1 96 ? 7.234 -1.185 -1.834 1.00 90.69 96 VAL A CA 1
ATOM 749 C C . VAL A 1 96 ? 6.840 -2.485 -2.531 1.00 90.69 96 VAL A C 1
ATOM 751 O O . VAL A 1 96 ? 6.898 -3.550 -1.916 1.00 90.69 96 VAL A O 1
ATOM 754 N N . ARG A 1 97 ? 6.508 -2.399 -3.828 1.00 87.38 97 ARG A N 1
ATOM 755 C CA . ARG A 1 97 ? 6.383 -3.548 -4.743 1.00 87.38 97 ARG A CA 1
ATOM 756 C C . ARG A 1 97 ? 6.981 -3.258 -6.114 1.00 87.38 97 ARG A C 1
ATOM 758 O O . ARG A 1 97 ? 6.788 -2.173 -6.658 1.00 87.38 97 ARG A O 1
ATOM 765 N N . GLY A 1 98 ? 7.680 -4.249 -6.669 1.00 83.81 98 GLY A N 1
ATOM 766 C CA . GLY A 1 98 ? 8.216 -4.235 -8.031 1.00 83.81 98 GLY A CA 1
ATOM 767 C C . GLY A 1 98 ? 7.379 -5.033 -9.035 1.00 83.81 98 GLY A C 1
ATOM 768 O O . GLY A 1 98 ? 6.756 -6.026 -8.665 1.00 83.81 98 GLY A O 1
ATOM 769 N N . TYR A 1 99 ? 7.418 -4.611 -10.298 1.00 78.38 99 TYR A N 1
ATOM 770 C CA . TYR A 1 99 ? 6.763 -5.227 -11.452 1.00 78.38 99 TYR A CA 1
ATOM 771 C C . TYR A 1 99 ? 7.682 -5.183 -12.663 1.00 78.38 99 TYR A C 1
ATOM 773 O O . TYR A 1 99 ? 8.261 -4.140 -12.953 1.00 78.38 99 TYR A O 1
ATOM 781 N N . VAL A 1 100 ? 7.788 -6.286 -13.393 1.00 77.00 100 VAL A N 1
ATOM 782 C CA . VAL A 1 100 ? 8.562 -6.340 -14.636 1.00 77.00 100 VAL A CA 1
ATOM 783 C C . VAL A 1 100 ? 7.613 -6.135 -15.810 1.00 77.00 100 VAL A C 1
ATOM 785 O O . VAL A 1 100 ? 6.692 -6.923 -16.015 1.00 77.00 100 VAL A O 1
ATOM 788 N N . TYR A 1 101 ? 7.817 -5.063 -16.570 1.00 73.62 101 TYR A N 1
ATOM 789 C CA . TYR A 1 101 ? 7.080 -4.817 -17.803 1.00 73.62 101 TYR A CA 1
ATOM 790 C C . TYR A 1 101 ? 7.498 -5.812 -18.894 1.00 73.62 101 TYR A C 1
ATOM 792 O O . TYR A 1 101 ? 8.645 -6.261 -18.905 1.00 73.62 101 TYR A O 1
ATOM 800 N N . PRO A 1 102 ? 6.624 -6.098 -19.878 1.00 72.44 102 PRO A N 1
ATOM 801 C CA . PRO A 1 102 ? 6.986 -6.913 -21.040 1.00 72.44 102 PRO A CA 1
ATOM 802 C C . PRO A 1 102 ? 8.211 -6.400 -21.814 1.00 72.44 102 PRO A C 1
ATOM 804 O O . PRO A 1 102 ? 8.902 -7.183 -22.454 1.00 72.44 102 PRO A O 1
ATOM 807 N N . SER A 1 103 ? 8.500 -5.099 -21.736 1.00 75.50 103 SER A N 1
ATOM 808 C CA . SER A 1 103 ? 9.694 -4.462 -22.305 1.00 75.50 103 SER A CA 1
ATOM 809 C C . SER A 1 103 ? 11.002 -4.806 -21.578 1.00 75.50 103 SER A C 1
ATOM 811 O O . SER A 1 103 ? 12.072 -4.469 -22.070 1.00 75.50 103 SER A O 1
ATOM 813 N N . GLY A 1 104 ? 10.944 -5.484 -20.427 1.00 72.88 104 GLY A N 1
ATOM 814 C CA . GLY A 1 104 ? 12.117 -5.831 -19.623 1.00 72.88 104 GLY A CA 1
ATOM 815 C C . GLY A 1 104 ? 12.508 -4.776 -18.586 1.00 72.88 104 GLY A C 1
ATOM 816 O O . GLY A 1 104 ? 13.535 -4.924 -17.934 1.00 72.88 104 GLY A O 1
ATOM 817 N N . HIS A 1 105 ? 11.703 -3.729 -18.387 1.00 76.06 105 HIS A N 1
ATOM 818 C CA . HIS A 1 105 ? 11.936 -2.757 -17.316 1.00 76.06 105 HIS A CA 1
ATOM 819 C C . HIS A 1 105 ? 11.263 -3.200 -16.012 1.00 76.06 105 HIS A C 1
ATOM 821 O O . HIS A 1 105 ? 10.064 -3.478 -15.987 1.00 76.06 105 HIS A O 1
ATOM 827 N N . LEU A 1 106 ? 12.005 -3.203 -14.906 1.00 78.75 106 LEU A N 1
ATOM 828 C CA . LEU A 1 106 ? 11.462 -3.330 -13.557 1.00 78.75 106 LEU A CA 1
ATOM 829 C C . LEU A 1 106 ? 10.998 -1.957 -13.057 1.00 78.75 106 LEU A C 1
ATOM 831 O O . LEU A 1 106 ? 11.806 -1.061 -12.837 1.00 78.75 106 LEU A O 1
ATOM 835 N N . MET A 1 107 ? 9.705 -1.815 -12.799 1.00 82.50 107 MET A N 1
ATOM 836 C CA . MET A 1 107 ? 9.093 -0.657 -12.156 1.00 82.50 107 MET A CA 1
ATOM 837 C C . MET A 1 107 ? 8.768 -0.961 -10.704 1.00 82.50 107 MET A C 1
ATOM 839 O O . MET A 1 107 ? 8.137 -1.970 -10.402 1.00 82.50 107 MET A O 1
ATOM 843 N N . ARG A 1 108 ? 9.140 -0.068 -9.792 1.00 85.69 108 ARG A N 1
ATOM 844 C CA . ARG A 1 108 ? 8.781 -0.157 -8.376 1.00 85.69 108 ARG A CA 1
ATOM 845 C C . ARG A 1 108 ? 7.842 0.966 -7.989 1.00 85.69 108 ARG A C 1
ATOM 847 O O . ARG A 1 108 ? 8.101 2.128 -8.288 1.00 85.69 108 ARG A O 1
ATOM 854 N N . TYR A 1 109 ? 6.805 0.615 -7.247 1.00 87.94 109 TYR A N 1
ATOM 855 C CA . TYR A 1 109 ? 5.901 1.557 -6.608 1.00 87.94 109 TYR A CA 1
ATOM 856 C C . TYR A 1 109 ? 6.148 1.544 -5.111 1.00 87.94 109 TYR A C 1
ATOM 858 O O . TYR A 1 109 ? 6.397 0.484 -4.533 1.00 87.94 109 TYR A O 1
ATOM 866 N N . ARG A 1 110 ? 6.041 2.716 -4.490 1.00 91.00 110 ARG A N 1
ATOM 867 C CA . ARG A 1 110 ?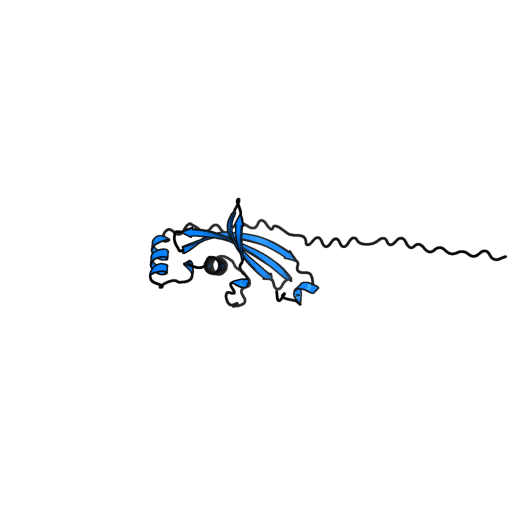 5.906 2.850 -3.043 1.00 91.00 110 ARG A CA 1
ATOM 868 C C . ARG A 1 110 ? 4.528 3.411 -2.719 1.00 91.00 110 ARG A C 1
ATOM 870 O O . ARG A 1 110 ? 4.079 4.360 -3.357 1.00 91.00 110 ARG A O 1
ATOM 877 N N . VAL A 1 111 ? 3.874 2.831 -1.724 1.00 92.81 111 VAL A N 1
ATOM 878 C CA . VAL A 1 111 ? 2.597 3.297 -1.187 1.00 92.81 111 VAL A CA 1
ATOM 879 C C . VAL A 1 111 ? 2.847 3.789 0.224 1.00 92.81 111 VAL A C 1
ATOM 881 O O . VAL A 1 111 ? 3.140 2.991 1.113 1.00 92.81 111 VAL A O 1
ATOM 884 N N . LYS A 1 112 ? 2.752 5.099 0.436 1.00 94.12 112 LYS A N 1
ATOM 885 C CA . LYS A 1 112 ? 2.746 5.685 1.773 1.00 94.12 112 LYS A CA 1
ATOM 886 C C . LYS A 1 112 ? 1.459 5.288 2.465 1.00 94.12 112 LYS A C 1
ATOM 888 O O . LYS A 1 112 ? 0.370 5.490 1.927 1.00 94.12 112 LYS A O 1
ATOM 893 N N . ILE A 1 113 ? 1.597 4.748 3.661 1.00 94.81 113 ILE A N 1
ATOM 894 C CA . ILE A 1 113 ? 0.487 4.284 4.480 1.00 94.81 113 ILE A CA 1
ATOM 895 C C . ILE A 1 113 ? 0.589 4.909 5.862 1.00 94.81 113 ILE A C 1
ATOM 897 O O . ILE A 1 113 ? 1.665 5.278 6.332 1.00 94.81 113 ILE A O 1
ATOM 901 N N . ARG A 1 114 ? -0.545 5.016 6.541 1.00 95.19 114 ARG A N 1
ATOM 902 C CA . ARG A 1 114 ? -0.591 5.436 7.936 1.00 95.19 114 ARG A CA 1
ATOM 903 C C . ARG A 1 114 ? -1.495 4.512 8.719 1.00 95.19 114 ARG A C 1
ATOM 905 O O . ARG A 1 114 ? -2.436 3.922 8.192 1.00 95.19 11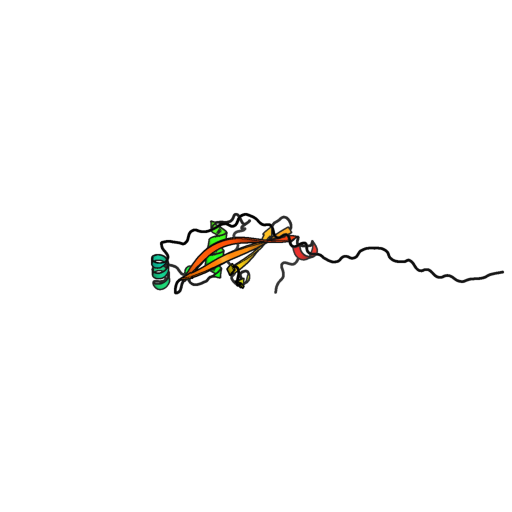4 ARG A O 1
ATOM 912 N N . ARG A 1 115 ? -1.160 4.390 9.995 1.00 94.19 115 ARG A N 1
ATOM 913 C CA . ARG A 1 115 ? -1.942 3.649 10.964 1.00 94.19 115 ARG A CA 1
ATOM 914 C C . ARG A 1 115 ? -2.984 4.560 11.603 1.00 94.19 115 ARG A C 1
ATOM 916 O O . ARG A 1 115 ? -2.666 5.676 12.010 1.00 94.19 115 ARG A O 1
ATOM 923 N N . PHE A 1 116 ? -4.202 4.054 11.719 1.00 94.06 116 PHE A N 1
ATOM 924 C CA . PHE A 1 116 ? -5.264 4.611 12.542 1.00 94.06 116 PHE A CA 1
ATOM 925 C C . PHE A 1 116 ? -5.753 3.501 13.474 1.00 94.06 116 PHE A C 1
ATOM 927 O O . PHE A 1 116 ? -6.398 2.557 13.032 1.00 94.06 116 PHE A O 1
ATOM 934 N N . GLU A 1 117 ? -5.385 3.581 14.754 1.00 94.88 117 GLU A N 1
ATOM 935 C CA . GLU A 1 117 ? -5.652 2.534 15.752 1.00 94.88 117 GLU A CA 1
ATOM 936 C C . GLU A 1 117 ? -5.164 1.138 15.313 1.00 94.88 117 GLU A C 1
ATOM 938 O O . GLU A 1 117 ? -3.968 0.851 15.379 1.00 94.88 117 GLU A O 1
ATOM 943 N N . GLU A 1 118 ? -6.064 0.257 14.880 1.00 93.25 118 GLU A N 1
ATOM 944 C CA . GLU A 1 118 ? -5.775 -1.124 14.465 1.00 93.25 118 GLU A CA 1
ATOM 945 C C . GLU A 1 118 ? -5.704 -1.297 12.946 1.00 93.25 118 GLU A C 1
ATOM 947 O O . GLU A 1 118 ? -5.270 -2.346 12.475 1.00 93.25 118 GLU A O 1
ATOM 952 N N . ILE A 1 119 ? -6.097 -0.272 12.188 1.00 95.56 119 ILE A N 1
ATOM 953 C CA . ILE A 1 119 ? -6.177 -0.331 10.733 1.00 95.56 119 ILE A CA 1
ATOM 954 C C . ILE A 1 119 ? -5.086 0.493 10.055 1.00 95.56 119 ILE A C 1
ATOM 956 O O . ILE A 1 119 ? -4.543 1.454 10.607 1.00 95.56 119 ILE A O 1
ATOM 960 N N . TRP A 1 120 ? -4.805 0.132 8.809 1.00 95.56 120 TRP A N 1
ATOM 961 C CA . TRP A 1 120 ? -3.944 0.866 7.895 1.00 95.56 120 TRP A CA 1
ATOM 962 C C . TRP A 1 120 ? -4.762 1.481 6.766 1.00 95.56 120 TRP A C 1
ATOM 964 O O . TRP A 1 120 ? -5.752 0.910 6.298 1.00 95.56 120 TRP A O 1
ATOM 974 N N . TYR A 1 121 ? -4.320 2.643 6.298 1.00 93.88 121 TYR A N 1
ATOM 975 C CA . TYR A 1 121 ? -4.902 3.308 5.141 1.00 93.88 121 TYR A CA 1
ATOM 976 C C . TYR A 1 121 ? -3.815 3.966 4.281 1.00 93.88 121 TYR A C 1
ATOM 978 O O . TYR A 1 121 ? -2.781 4.392 4.810 1.00 93.88 121 TYR A O 1
ATOM 986 N N . PRO A 1 122 ? -4.012 4.024 2.954 1.00 94.06 122 PRO A N 1
ATOM 987 C CA . PRO A 1 122 ? -3.052 4.609 2.032 1.00 94.06 122 PRO A CA 1
ATOM 988 C C . PRO A 1 122 ? -3.206 6.138 2.000 1.00 94.06 122 PRO A C 1
ATOM 990 O O . PRO A 1 122 ? -4.300 6.665 2.185 1.00 94.06 122 PRO A O 1
ATOM 993 N N . ILE A 1 123 ? -2.103 6.851 1.780 1.00 93.75 123 ILE A N 1
ATOM 994 C CA . ILE A 1 123 ? -2.075 8.321 1.678 1.00 93.75 123 ILE A CA 1
ATOM 995 C C . ILE A 1 123 ? -1.556 8.761 0.315 1.00 93.75 123 ILE A C 1
ATOM 997 O O . ILE A 1 123 ? -2.000 9.763 -0.229 1.00 93.75 123 ILE A O 1
ATOM 1001 N N . GLN A 1 124 ? -0.576 8.049 -0.230 1.00 92.00 124 GLN A N 1
ATOM 1002 C CA . GLN A 1 124 ? 0.103 8.487 -1.440 1.00 92.00 124 GLN A CA 1
ATOM 1003 C C . GLN A 1 124 ? 0.706 7.289 -2.154 1.00 92.00 124 GLN A C 1
ATOM 1005 O O . GLN A 1 124 ? 1.267 6.402 -1.509 1.00 92.00 124 GLN A O 1
ATOM 1010 N N . ILE A 1 125 ? 0.632 7.278 -3.478 1.00 91.19 125 ILE A N 1
ATOM 1011 C CA . ILE A 1 125 ? 1.302 6.296 -4.324 1.00 91.19 125 ILE A CA 1
ATOM 1012 C C . ILE A 1 125 ? 2.309 7.035 -5.194 1.00 91.19 125 ILE A C 1
ATOM 1014 O O . ILE A 1 125 ? 1.981 8.027 -5.835 1.00 91.19 125 ILE A O 1
ATOM 1018 N N . SER A 1 126 ? 3.534 6.526 -5.227 1.00 87.81 126 SER A N 1
ATOM 1019 C CA . SER A 1 126 ? 4.634 7.123 -5.975 1.00 87.81 126 SER A CA 1
ATOM 1020 C C . SER A 1 126 ? 5.367 6.058 -6.771 1.00 87.81 126 SER A C 1
ATOM 1022 O O . SER A 1 126 ? 5.616 4.948 -6.278 1.00 87.81 126 SER A O 1
ATOM 1024 N N .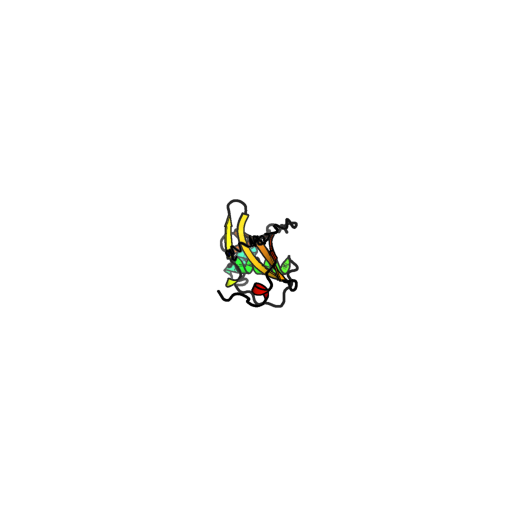 ARG A 1 127 ? 5.718 6.390 -8.015 1.00 84.50 127 ARG A N 1
ATOM 1025 C CA . ARG A 1 127 ? 6.645 5.580 -8.806 1.00 84.50 127 ARG A CA 1
ATOM 1026 C C . ARG A 1 127 ? 8.036 5.822 -8.243 1.00 84.50 127 ARG A C 1
ATOM 1028 O O . ARG A 1 127 ? 8.557 6.924 -8.274 1.00 84.50 127 ARG A O 1
ATOM 1035 N N . TYR A 1 128 ? 8.588 4.783 -7.637 1.00 70.69 128 TYR A N 1
ATOM 1036 C CA . TYR A 1 128 ? 9.776 4.888 -6.807 1.00 70.69 128 TYR A CA 1
ATOM 1037 C C . TYR A 1 128 ? 11.059 4.733 -7.624 1.00 70.69 128 TYR A C 1
ATOM 1039 O O . TYR A 1 128 ? 11.987 5.514 -7.431 1.00 70.69 128 TYR A O 1
ATOM 1047 N N . LYS A 1 129 ? 11.135 3.721 -8.504 1.00 73.81 129 LYS A N 1
ATOM 1048 C CA . LYS A 1 129 ? 12.322 3.427 -9.332 1.00 73.81 129 LYS A CA 1
ATOM 1049 C C . LYS A 1 129 ? 11.951 2.670 -10.604 1.00 73.81 129 LYS A C 1
ATOM 1051 O O . LYS A 1 129 ? 11.125 1.758 -10.538 1.00 73.81 129 LYS A O 1
ATOM 1056 N N . MET A 1 130 ? 12.619 2.986 -11.711 1.00 69.44 130 MET A N 1
ATOM 1057 C CA . MET A 1 130 ? 12.647 2.156 -12.915 1.00 69.44 130 MET A CA 1
ATOM 1058 C C . MET A 1 130 ? 14.074 1.633 -13.130 1.00 69.44 130 MET A C 1
ATOM 1060 O O . MET A 1 130 ? 15.032 2.396 -13.024 1.00 69.44 130 MET A O 1
ATOM 1064 N N . HIS A 1 131 ? 14.212 0.340 -13.410 1.00 69.62 131 HIS A N 1
ATOM 1065 C CA . HIS A 1 131 ? 15.477 -0.296 -13.774 1.00 69.62 131 HIS A CA 1
ATOM 1066 C C . HIS A 1 131 ? 15.313 -1.044 -15.095 1.00 69.62 131 HIS A C 1
ATOM 1068 O O . HIS A 1 131 ? 14.319 -1.744 -15.284 1.00 69.62 131 HIS A O 1
ATOM 1074 N N . GLU A 1 132 ? 16.290 -0.943 -15.985 1.00 71.69 132 GLU A N 1
ATOM 1075 C CA . GLU A 1 132 ? 16.439 -1.890 -17.089 1.00 71.69 132 GLU A CA 1
ATOM 1076 C C . GLU A 1 132 ? 16.989 -3.208 -16.550 1.00 71.69 132 GLU A C 1
ATOM 1078 O O . GLU A 1 132 ? 18.010 -3.219 -15.865 1.00 71.69 132 GLU A O 1
ATOM 1083 N N . LEU A 1 133 ? 16.289 -4.314 -16.810 1.00 66.81 133 LEU A N 1
ATOM 1084 C CA . LEU A 1 133 ? 16.839 -5.638 -16.544 1.00 66.81 133 LEU A CA 1
ATOM 1085 C C . LEU A 1 133 ? 17.761 -6.016 -17.700 1.00 66.81 133 LEU A C 1
ATOM 1087 O O . LEU A 1 133 ? 17.380 -5.889 -18.869 1.00 66.81 133 LEU A O 1
ATOM 1091 N N . SER A 1 134 ? 18.955 -6.498 -17.365 1.00 67.19 134 SER A N 1
ATOM 1092 C CA . SER A 1 134 ? 19.856 -7.088 -18.351 1.00 67.19 134 SER A CA 1
ATOM 1093 C C . SER A 1 134 ? 19.218 -8.344 -18.963 1.00 67.19 134 SER A C 1
ATOM 1095 O O . SER A 1 134 ? 18.298 -8.927 -18.383 1.00 67.19 134 SER A O 1
ATOM 1097 N N . ASP A 1 135 ? 19.666 -8.767 -20.147 1.00 59.53 135 ASP A N 1
ATOM 1098 C CA . ASP A 1 135 ? 19.098 -9.953 -20.804 1.00 59.53 135 ASP A CA 1
ATOM 1099 C C . ASP A 1 135 ? 19.260 -11.231 -19.963 1.00 59.53 135 ASP A C 1
ATOM 1101 O O . ASP A 1 135 ? 18.380 -12.089 -20.010 1.00 59.53 135 ASP A O 1
ATOM 1105 N N . ASP A 1 136 ? 20.288 -11.313 -19.115 1.00 60.34 136 ASP A N 1
ATOM 1106 C CA . ASP A 1 136 ? 20.508 -12.436 -18.195 1.00 60.34 136 ASP A CA 1
ATOM 1107 C C . ASP A 1 136 ? 19.470 -12.475 -17.051 1.00 60.34 136 ASP A C 1
ATOM 1109 O O . ASP A 1 136 ? 19.032 -13.549 -16.629 1.00 60.34 136 ASP A O 1
ATOM 1113 N N . ASP A 1 137 ? 18.991 -11.311 -16.598 1.00 57.59 137 ASP A N 1
ATOM 1114 C CA . ASP A 1 137 ? 17.991 -11.189 -15.524 1.00 57.59 137 ASP A CA 1
ATOM 1115 C C . ASP A 1 137 ? 16.561 -11.502 -16.001 1.00 57.59 137 ASP A C 1
ATOM 1117 O O . ASP A 1 137 ? 15.693 -11.878 -15.208 1.00 57.59 137 ASP A O 1
ATOM 1121 N N . LYS A 1 138 ? 16.287 -11.367 -17.307 1.00 54.22 138 LYS A N 1
ATOM 1122 C CA . LYS A 1 138 ? 14.953 -11.611 -17.892 1.00 54.22 138 LYS A CA 1
ATOM 1123 C C . LYS A 1 138 ? 14.548 -13.089 -17.851 1.00 54.22 138 LYS A C 1
ATOM 1125 O O . LYS A 1 138 ? 13.352 -13.384 -17.830 1.00 54.22 138 LYS A O 1
ATOM 1130 N N . TYR A 1 139 ? 15.518 -14.006 -17.817 1.00 48.41 139 TYR A N 1
ATOM 1131 C CA . TYR A 1 139 ? 15.286 -15.458 -17.843 1.00 48.41 139 TYR A CA 1
ATOM 1132 C C . TYR A 1 139 ? 15.379 -16.134 -16.469 1.00 48.41 139 TYR A C 1
ATOM 1134 O O . TYR A 1 139 ? 14.999 -17.299 -16.332 1.00 48.41 139 TYR A O 1
ATOM 1142 N N . HIS A 1 140 ? 15.796 -15.401 -15.436 1.00 46.66 140 HIS A N 1
ATOM 1143 C CA . HIS A 1 140 ? 15.831 -15.879 -14.059 1.00 46.66 140 HIS A CA 1
ATOM 1144 C C . HIS A 1 140 ? 15.000 -14.966 -13.150 1.00 46.66 140 HIS A C 1
ATOM 1146 O O . HIS A 1 140 ? 15.555 -14.105 -12.467 1.00 46.66 140 HIS A O 1
ATOM 1152 N N . PRO A 1 141 ? 13.665 -15.152 -13.067 1.00 44.81 141 PRO A N 1
ATOM 1153 C CA . PRO A 1 141 ? 12.903 -14.549 -11.984 1.00 44.81 141 PRO A CA 1
ATOM 1154 C C . PRO A 1 141 ? 13.405 -15.181 -10.681 1.00 44.81 141 PRO A C 1
ATOM 1156 O O . PRO A 1 141 ? 13.089 -16.331 -10.377 1.00 44.81 141 PRO A O 1
ATOM 1159 N N . ALA A 1 142 ? 14.272 -14.460 -9.972 1.00 42.12 142 ALA A N 1
ATOM 1160 C CA . ALA A 1 142 ? 15.010 -14.962 -8.826 1.00 42.12 142 ALA A CA 1
ATOM 1161 C C . ALA A 1 142 ? 14.083 -15.649 -7.808 1.00 42.12 142 ALA A C 1
ATOM 1163 O O . ALA A 1 142 ? 13.208 -15.026 -7.203 1.00 42.12 142 ALA A O 1
ATO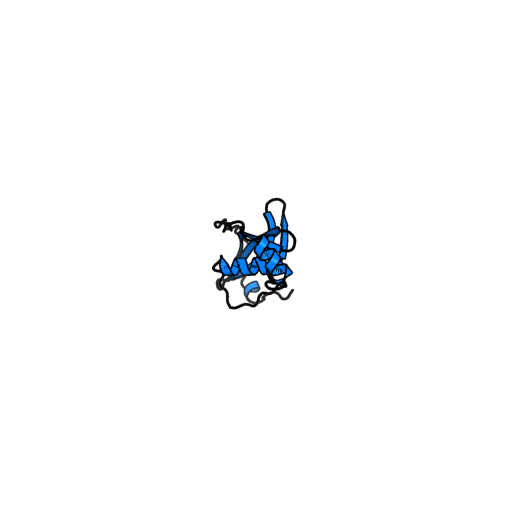M 1164 N N . HIS A 1 143 ? 14.314 -16.947 -7.618 1.00 37.12 143 HIS A N 1
ATOM 1165 C CA . HIS A 1 143 ? 14.035 -17.636 -6.370 1.00 37.12 143 HIS A CA 1
ATOM 1166 C C . HIS A 1 143 ? 15.052 -17.132 -5.345 1.00 37.12 143 HIS A C 1
ATOM 1168 O O . HIS A 1 143 ? 16.208 -17.531 -5.420 1.00 37.12 143 HIS A O 1
ATOM 1174 N N . HIS A 1 144 ? 14.639 -16.269 -4.421 1.00 32.81 144 HIS A N 1
ATOM 1175 C CA . HIS A 1 144 ? 15.302 -16.084 -3.129 1.00 32.81 144 HIS A CA 1
ATOM 1176 C C . HIS A 1 144 ? 14.320 -15.520 -2.106 1.00 32.81 144 HIS A C 1
ATOM 1178 O O . HIS A 1 144 ? 13.571 -14.579 -2.456 1.00 32.81 144 HIS A O 1
#

Secondary structure (DSSP, 8-state):
-----------------------B---PPPEEPPPPTTHHHHHHHHHTTS--GGG-HHHHHHHHHHHH------SPPP-GGG-EEEEETTTEEEEEEEEE-TTSEEEEEEEEEEEETTEEEEEEEEEEEEEEPPHHHHS-----

Radius of gyration: 24.09 Å; chains: 1; bounding box: 91×30×54 Å

Foldseek 3Di:
DDDDDDDDDDPDDDDDPPVPQPKDFPFDPKDFDPDDPCVVVVVVCCVVVVDVQFQDQQSQQVVCCVVPHPDVDPPDDRDCVQKDWDADPVQGIWIKHWDQDPQQKIWMKIWRWDDDPRGIHTGIIGGGTITRDDPVCVPDPDDD